Protein AF-A0A7S2XK07-F1 (afdb_monomer)

Organism: NCBI:txid641309

Radius of gyration: 20.68 Å; Cα contacts (8 Å, |Δi|>4): 92; chains: 1; bounding box: 61×35×60 Å

InterPro domains:
  IPR001129 Membrane-associated, eicosanoid/glutathione metabolism (MAPEG) protein [PF01124] (50-135)
  IPR023352 Membrane associated eicosanoid/glutathione metabolism-like domain superfamily [G3DSA:1.20.120.550] (35-146)
  IPR023352 Membrane associated eicosanoid/glutathione metabolism-like domain superfamily [SSF161084] (42-137)

Mean predicted aligned error: 12.9 Å

Secondary structure (DSSP, 8-state):
-PPPPTHHHHHHHHHHHHHHHHHHHHHHHTT----PPPTTTTHHHHHHHHHHHHHHHHHHHHHHHHHHHHHHHTTT-SSSHHHHHHHHHHHHHHHHHHHHHHHHHHHHHHHHHHHT-HHHHHHHHHHHHHHHHHHHHHHS-GGGTT--------

pLDDT: mean 72.64, std 18.2, range [35.09, 95.56]

Sequence (154 aa):
MSEPWPGFECVKILSGMYPVIGGIAYYTNKGASFGSKSSKEMIPLVYTTVGYLAVYGFFVFRQGVSKQIFKKYLKKSDGDAKKVACWQKNADRTVGNCHEQMGPFLVSMWMYGSFVNPVRAAVLGAVSVGTLILYPVQWSQLVAFVLVHFPFSQ

Solvent-accessible surface area (backbone atoms only — not comparable to full-atom values): 8698 Å² total; per-residue (Å²): 137,82,81,80,66,84,65,61,63,58,53,54,58,51,62,61,45,51,58,52,52,49,47,51,53,54,69,68,48,74,84,56,66,79,48,85,63,58,77,78,58,41,50,53,36,51,53,33,48,54,51,43,52,50,53,51,50,50,38,51,50,50,34,54,54,40,54,57,51,44,61,53,42,71,75,72,49,78,87,57,40,66,60,48,50,50,52,40,54,51,33,50,47,52,39,52,54,51,56,68,47,43,58,65,48,52,52,52,40,51,52,42,23,45,37,57,40,19,64,61,28,18,51,56,45,43,53,50,43,53,52,56,69,46,44,62,47,75,75,32,71,74,68,63,76,67,55,81,62,71,84,73,80,133

Foldseek 3Di:
DDDDDPVPVVVVVVVVVVVVVVVCVVVLQPDWAFDFDDPVQLVLVVVLVVLLVVLLVVLVVLLVVLVVVLVVDVVPDPPCNVVSVVVNVLSVVLNVVSVVVVVVLSVVLCVCVGTTNNVVSSVVSNVVSVVSNCVSCVVDPNVPVPPVPPPPDD

Structure (mmCIF, N/CA/C/O backbone):
data_AF-A0A7S2XK07-F1
#
_entry.id   AF-A0A7S2XK07-F1
#
loop_
_atom_site.group_PDB
_atom_site.id
_atom_site.type_symbol
_atom_site.label_atom_id
_atom_site.label_alt_id
_atom_site.label_comp_id
_atom_site.label_asym_id
_atom_site.label_entity_id
_atom_site.label_seq_id
_atom_site.pdbx_PDB_ins_code
_atom_site.Cartn_x
_atom_site.Cartn_y
_atom_site.Cartn_z
_atom_site.occupancy
_atom_site.B_iso_or_equiv
_atom_site.auth_seq_id
_atom_site.auth_comp_id
_atom_site.auth_asym_id
_atom_site.auth_atom_id
_atom_site.pdbx_PDB_model_num
ATOM 1 N N . MET A 1 1 ? -42.795 -16.868 -7.768 1.00 41.69 1 MET A N 1
ATOM 2 C CA . MET A 1 1 ? -41.856 -15.836 -8.257 1.00 41.69 1 MET A CA 1
ATOM 3 C C . MET A 1 1 ? -40.634 -15.881 -7.357 1.00 41.69 1 MET A C 1
ATOM 5 O O . MET A 1 1 ? -40.744 -15.513 -6.200 1.00 41.69 1 MET A O 1
ATOM 9 N N . SER A 1 2 ? -39.538 -16.468 -7.835 1.00 48.47 2 SER A N 1
ATOM 10 C CA . SER A 1 2 ? -38.271 -16.597 -7.105 1.00 48.47 2 SER A CA 1
ATOM 11 C C . SER A 1 2 ? -37.447 -15.324 -7.282 1.00 48.47 2 SER A C 1
ATOM 13 O O . SER A 1 2 ? -37.198 -14.922 -8.420 1.00 48.47 2 SER A O 1
ATOM 15 N N . GLU A 1 3 ? -37.037 -14.698 -6.183 1.00 46.22 3 GLU A N 1
ATOM 16 C CA . GLU A 1 3 ? -36.135 -13.546 -6.215 1.00 46.22 3 GLU A CA 1
ATOM 17 C C . GLU A 1 3 ? -34.789 -13.924 -6.868 1.00 46.22 3 GLU A C 1
ATOM 19 O O . GLU A 1 3 ? -34.282 -15.029 -6.640 1.00 46.22 3 GLU A O 1
ATOM 24 N N . PRO A 1 4 ? -34.204 -13.056 -7.712 1.00 48.62 4 PRO A N 1
ATOM 25 C CA . PRO A 1 4 ? -32.920 -13.330 -8.338 1.00 48.62 4 PRO A CA 1
ATOM 26 C C . PRO A 1 4 ? -31.790 -13.279 -7.300 1.00 48.62 4 PRO A C 1
ATOM 28 O O . PRO A 1 4 ? -31.691 -12.359 -6.492 1.00 48.62 4 PRO A O 1
ATOM 31 N N . TRP A 1 5 ? -30.916 -14.283 -7.348 1.00 45.28 5 TRP A N 1
ATOM 32 C CA . TRP A 1 5 ? -29.759 -14.430 -6.469 1.00 45.28 5 TRP A CA 1
ATOM 33 C C . TRP A 1 5 ? -28.812 -13.211 -6.551 1.00 45.28 5 TRP A C 1
ATOM 35 O O . TRP A 1 5 ? -28.452 -12.801 -7.659 1.00 45.28 5 TRP A O 1
ATOM 45 N N . PRO A 1 6 ? -28.294 -12.691 -5.418 1.00 51.78 6 PRO A N 1
ATOM 46 C CA . PRO A 1 6 ? -27.420 -11.506 -5.368 1.00 51.78 6 PRO A CA 1
ATOM 47 C C . PRO A 1 6 ? -26.049 -11.679 -6.060 1.00 51.78 6 PRO A C 1
ATOM 49 O O . PRO A 1 6 ? -25.260 -10.740 -6.127 1.00 51.78 6 PRO A O 1
ATOM 52 N N . GLY A 1 7 ? -25.745 -12.864 -6.603 1.00 45.31 7 GLY A N 1
ATOM 53 C CA . GLY A 1 7 ? -24.502 -13.149 -7.328 1.00 45.31 7 GLY A CA 1
ATOM 54 C C . GLY A 1 7 ? -24.444 -12.612 -8.765 1.00 45.31 7 GLY A C 1
ATOM 55 O O . GLY A 1 7 ? -23.351 -12.452 -9.303 1.00 45.31 7 GLY A O 1
ATOM 56 N N . PHE A 1 8 ? -25.581 -12.298 -9.398 1.00 41.97 8 PHE A N 1
ATOM 57 C CA . PHE A 1 8 ? -25.609 -11.895 -10.816 1.00 41.97 8 PHE A CA 1
ATOM 58 C C . PHE A 1 8 ? -25.146 -10.450 -11.072 1.00 41.97 8 PHE A C 1
ATOM 60 O O . PHE A 1 8 ? -24.595 -10.155 -12.133 1.00 41.97 8 PHE A O 1
ATOM 67 N N . GLU A 1 9 ? -25.314 -9.555 -10.098 1.00 44.47 9 GLU A N 1
ATOM 68 C CA . GLU A 1 9 ? -24.845 -8.162 -10.181 1.00 44.47 9 GLU A CA 1
ATOM 69 C C . GLU A 1 9 ? -23.306 -8.088 -10.146 1.00 44.47 9 GLU A C 1
ATOM 71 O O . GLU A 1 9 ? -22.689 -7.330 -10.896 1.00 44.47 9 GLU A O 1
ATOM 76 N N . CYS A 1 10 ? -22.668 -8.957 -9.352 1.00 40.28 10 CYS A N 1
ATOM 77 C CA . CYS A 1 10 ? -21.210 -9.030 -9.214 1.00 40.28 10 CYS A CA 1
ATOM 78 C C . CYS A 1 10 ? -20.520 -9.480 -10.523 1.00 40.28 10 CYS A C 1
ATOM 80 O O . CYS A 1 10 ? -19.470 -8.956 -10.898 1.00 40.28 10 CYS A O 1
ATOM 82 N N . VAL A 1 11 ? -21.150 -10.387 -11.283 1.00 41.09 11 VAL A N 1
ATOM 83 C CA . VAL A 1 11 ? -20.632 -10.883 -12.575 1.00 41.09 11 VAL A CA 1
ATOM 84 C C . VAL A 1 11 ? -20.676 -9.809 -13.667 1.00 41.09 11 VAL A C 1
ATOM 86 O O . VAL A 1 11 ? -19.768 -9.738 -14.498 1.00 41.09 11 VAL A O 1
ATOM 89 N N . LYS A 1 12 ? -21.680 -8.923 -13.660 1.00 39.12 12 LYS A N 1
ATOM 90 C CA . LYS A 1 12 ? -21.772 -7.830 -14.643 1.00 39.12 12 LYS A CA 1
ATOM 91 C C . LYS A 1 12 ? -20.675 -6.784 -14.443 1.00 39.12 12 LYS A C 1
ATOM 93 O O . LYS A 1 12 ? -20.061 -6.373 -15.427 1.00 39.12 12 LYS A O 1
ATOM 98 N N . ILE A 1 13 ? -20.365 -6.425 -13.194 1.00 49.69 13 ILE A N 1
ATOM 99 C CA . ILE A 1 13 ? -19.255 -5.510 -12.873 1.00 49.69 13 ILE A CA 1
ATOM 100 C C . ILE A 1 13 ? -17.917 -6.119 -13.320 1.00 49.69 13 ILE A C 1
ATOM 102 O O . ILE A 1 13 ? -17.108 -5.437 -13.949 1.00 49.69 13 ILE A O 1
ATOM 106 N N . LEU A 1 14 ? -17.720 -7.422 -13.094 1.00 41.44 14 LEU A N 1
ATOM 107 C CA . LEU A 1 14 ? -16.527 -8.138 -13.553 1.00 41.44 14 LEU A CA 1
ATOM 108 C C . LEU A 1 14 ? -16.426 -8.175 -15.090 1.00 41.44 14 LEU A C 1
ATOM 110 O O . LEU A 1 14 ? -15.359 -7.884 -15.628 1.00 41.44 14 LEU A O 1
ATOM 114 N N . SER A 1 15 ? -17.526 -8.425 -15.814 1.00 46.81 15 SER A N 1
ATOM 115 C CA . SER A 1 15 ? -17.530 -8.478 -17.290 1.00 46.81 15 SER A CA 1
ATOM 116 C C . SER A 1 15 ? -17.151 -7.158 -17.976 1.00 46.81 15 SER A C 1
ATOM 118 O O . SER A 1 15 ? -16.534 -7.190 -19.038 1.00 46.81 15 SER A O 1
ATOM 120 N N . GLY A 1 16 ? -17.457 -6.008 -17.362 1.00 47.16 16 GLY A N 1
ATOM 121 C CA . GLY A 1 16 ? -17.057 -4.688 -17.864 1.00 47.16 16 GLY A CA 1
ATOM 122 C C . GLY A 1 16 ? -15.604 -4.327 -17.542 1.00 47.16 16 GLY A C 1
ATOM 123 O O . GLY A 1 16 ? -14.984 -3.543 -18.258 1.00 47.16 16 GLY A O 1
ATOM 124 N N . MET A 1 17 ? -15.028 -4.936 -16.502 1.00 47.19 17 MET A N 1
ATOM 125 C CA . MET A 1 17 ? -13.651 -4.682 -16.073 1.00 47.19 17 MET A CA 1
ATOM 126 C C . MET A 1 17 ? -12.624 -5.355 -16.997 1.00 47.19 17 MET A C 1
ATOM 128 O O . MET A 1 17 ? -11.582 -4.770 -17.292 1.00 47.19 17 MET A O 1
ATOM 132 N N . TYR A 1 18 ? -12.926 -6.551 -17.513 1.00 47.75 18 TYR A N 1
ATOM 133 C CA . TYR A 1 18 ? -12.033 -7.301 -18.407 1.00 47.75 18 TYR A CA 1
ATOM 134 C C . TYR A 1 18 ? -11.682 -6.600 -19.733 1.00 47.75 18 TYR A C 1
ATOM 136 O O . TYR A 1 18 ? -10.500 -6.597 -20.073 1.00 47.75 18 TYR A O 1
ATOM 144 N N . PRO A 1 19 ? -12.609 -5.973 -20.485 1.00 56.31 19 PRO A N 1
ATOM 145 C CA . PRO A 1 19 ? -12.250 -5.239 -21.699 1.00 56.31 19 PRO A CA 1
ATOM 146 C C . PRO A 1 19 ? -11.447 -3.966 -21.404 1.00 56.31 19 PRO A C 1
ATOM 148 O O . PRO A 1 19 ? -10.583 -3.604 -22.198 1.00 56.31 19 PRO A O 1
ATOM 151 N N . VAL A 1 20 ? -11.650 -3.323 -20.248 1.00 59.62 20 VAL A N 1
ATOM 152 C CA . VAL A 1 20 ? -10.836 -2.170 -19.821 1.00 59.62 20 VAL A CA 1
ATOM 153 C C . VAL A 1 20 ? -9.416 -2.614 -19.466 1.00 59.62 20 VAL A C 1
ATOM 155 O O . VAL A 1 20 ? -8.451 -2.021 -19.945 1.00 59.62 20 VAL A O 1
ATOM 158 N N . ILE A 1 21 ? -9.268 -3.701 -18.702 1.00 60.94 21 ILE A N 1
ATOM 159 C CA . ILE A 1 21 ? -7.961 -4.299 -18.385 1.00 60.94 21 ILE A CA 1
ATOM 160 C C . ILE A 1 21 ? -7.269 -4.791 -19.663 1.00 60.94 21 ILE A C 1
ATOM 162 O O . ILE A 1 21 ? -6.081 -4.540 -19.852 1.00 60.94 21 ILE A O 1
ATOM 166 N N . GLY A 1 22 ? -8.011 -5.436 -20.565 1.00 57.78 22 GLY A N 1
ATOM 167 C CA . GLY A 1 22 ? -7.520 -5.888 -21.866 1.00 57.78 22 GLY A CA 1
ATOM 168 C C . GLY A 1 22 ? -7.074 -4.729 -22.757 1.00 57.78 22 GLY A C 1
ATOM 169 O O . GLY A 1 22 ? -6.011 -4.805 -23.369 1.00 57.78 22 GLY A O 1
ATOM 170 N N . GLY A 1 23 ? -7.822 -3.624 -22.768 1.00 58.66 23 GLY A N 1
ATOM 171 C CA . GLY A 1 23 ? -7.456 -2.392 -23.463 1.00 58.66 23 GLY A CA 1
ATOM 172 C C . GLY A 1 23 ? -6.184 -1.769 -22.892 1.00 58.66 23 GLY A C 1
ATOM 173 O O . GLY A 1 23 ? -5.250 -1.485 -23.640 1.00 58.66 23 GLY A O 1
ATOM 174 N N . ILE A 1 24 ? -6.087 -1.636 -21.566 1.00 62.25 24 ILE A N 1
ATOM 175 C CA . ILE A 1 24 ? -4.873 -1.144 -20.902 1.00 62.25 24 ILE A CA 1
ATOM 176 C C . ILE A 1 24 ? -3.690 -2.054 -21.241 1.00 62.25 24 ILE A C 1
ATOM 178 O O . ILE A 1 24 ? -2.655 -1.553 -21.669 1.00 62.25 24 ILE A O 1
ATOM 182 N N . ALA A 1 25 ? -3.833 -3.376 -21.143 1.00 60.25 25 ALA A N 1
ATOM 183 C CA . ALA A 1 25 ? -2.775 -4.323 -21.489 1.00 60.25 25 ALA A CA 1
ATOM 184 C C . ALA A 1 25 ? -2.352 -4.215 -22.966 1.00 60.25 25 ALA A C 1
ATOM 186 O O . ALA A 1 25 ? -1.156 -4.219 -23.261 1.00 60.25 25 ALA A O 1
ATOM 187 N N . TYR A 1 26 ? -3.307 -4.054 -23.884 1.00 61.53 26 TYR A N 1
ATOM 188 C CA . TYR A 1 26 ? -3.057 -3.905 -25.319 1.00 61.53 26 TYR A CA 1
ATOM 189 C C . TYR A 1 26 ? -2.301 -2.609 -25.651 1.00 61.53 26 TYR A C 1
ATOM 191 O O . TYR A 1 26 ? -1.271 -2.645 -26.327 1.00 61.53 26 TYR A O 1
ATOM 199 N N . TYR A 1 27 ? -2.748 -1.464 -25.124 1.00 61.06 27 TYR A N 1
ATOM 200 C CA . TYR A 1 27 ? -2.075 -0.174 -25.335 1.00 61.06 27 TYR A CA 1
ATOM 201 C C . TYR A 1 27 ? -0.730 -0.087 -24.616 1.00 61.06 27 TYR A C 1
ATOM 203 O O . TYR A 1 27 ? 0.195 0.577 -25.087 1.00 61.06 27 TYR A O 1
ATOM 211 N N . THR A 1 28 ? -0.587 -0.801 -23.504 1.00 61.69 28 THR A N 1
ATOM 212 C CA . THR A 1 28 ? 0.656 -0.824 -22.741 1.00 61.69 28 THR A CA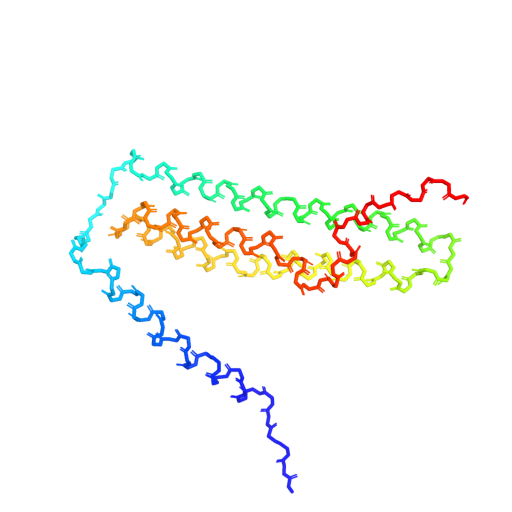 1
ATOM 213 C C . THR A 1 28 ? 1.717 -1.728 -23.393 1.00 61.69 28 THR A C 1
ATOM 215 O O . THR A 1 28 ? 2.907 -1.463 -23.225 1.00 61.69 28 THR A O 1
ATOM 218 N N . ASN A 1 29 ? 1.325 -2.732 -24.188 1.00 61.41 29 ASN A N 1
ATOM 219 C CA . ASN A 1 29 ? 2.239 -3.683 -24.840 1.00 61.41 29 ASN A CA 1
ATOM 220 C C . ASN A 1 29 ? 2.634 -3.352 -26.286 1.00 61.41 29 ASN A C 1
ATOM 222 O O . ASN A 1 29 ? 3.443 -4.086 -26.856 1.00 61.41 29 ASN A O 1
ATOM 226 N N . LYS A 1 30 ? 2.140 -2.266 -26.901 1.00 51.97 30 LYS A N 1
ATOM 227 C CA . LYS A 1 30 ? 2.656 -1.841 -28.217 1.00 51.97 30 LYS A CA 1
ATOM 228 C C . LYS A 1 30 ? 4.150 -1.482 -28.102 1.00 51.97 30 LYS A C 1
ATOM 230 O O . LYS A 1 30 ? 4.495 -0.384 -27.679 1.00 51.97 30 LYS A O 1
ATOM 235 N N . GLY A 1 31 ? 5.018 -2.430 -28.469 1.00 58.28 31 GLY A N 1
ATOM 236 C CA . GLY A 1 31 ? 6.476 -2.273 -28.549 1.00 58.28 31 GLY A CA 1
ATOM 237 C C . GLY A 1 31 ? 7.298 -2.796 -27.362 1.00 58.28 31 GLY A C 1
ATOM 238 O O . GLY A 1 31 ? 8.504 -2.567 -27.339 1.00 58.28 31 GLY A O 1
ATOM 239 N N . ALA A 1 32 ? 6.705 -3.485 -26.380 1.00 59.00 32 ALA A N 1
ATOM 240 C CA . ALA A 1 32 ? 7.464 -4.046 -25.257 1.00 59.00 32 ALA A CA 1
ATOM 241 C C . ALA A 1 32 ? 8.035 -5.431 -25.614 1.00 59.00 32 ALA A C 1
ATOM 243 O O . ALA A 1 32 ? 7.273 -6.352 -25.903 1.00 59.00 32 ALA A O 1
ATOM 244 N N . SER A 1 33 ? 9.364 -5.599 -25.591 1.00 60.62 33 SER A N 1
ATOM 245 C CA . SER A 1 33 ? 9.967 -6.935 -25.680 1.00 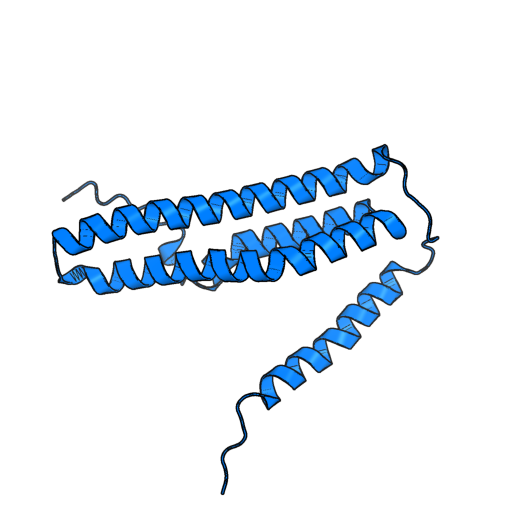60.62 33 SER A CA 1
ATOM 246 C C . SER A 1 33 ? 9.936 -7.616 -24.310 1.00 60.62 33 SER A C 1
ATOM 248 O O . SER A 1 33 ? 10.289 -7.013 -23.291 1.00 60.62 33 SER A O 1
ATOM 250 N N . PHE A 1 34 ? 9.499 -8.876 -24.294 1.00 61.12 34 PHE A N 1
ATOM 251 C CA . PHE A 1 34 ? 9.594 -9.738 -23.123 1.00 61.12 34 PHE A CA 1
ATOM 252 C C . PHE A 1 34 ? 11.065 -10.092 -22.904 1.00 61.12 34 PHE A C 1
ATOM 254 O O . PHE A 1 34 ? 11.684 -10.753 -23.734 1.00 61.12 34 PHE A O 1
ATOM 261 N N . GLY A 1 35 ? 11.637 -9.628 -21.800 1.00 64.50 35 GLY A N 1
ATOM 262 C CA . GLY A 1 35 ? 13.032 -9.883 -21.458 1.00 64.50 35 GLY A CA 1
ATOM 263 C C . GLY A 1 35 ? 13.310 -9.494 -20.016 1.00 64.50 35 GLY A C 1
ATOM 264 O O . GLY A 1 35 ? 12.680 -8.566 -19.502 1.00 64.50 35 GLY A O 1
ATOM 265 N N . SER A 1 36 ? 14.231 -10.207 -19.362 1.00 68.06 36 SER A N 1
ATOM 266 C CA . SER A 1 36 ? 14.616 -9.887 -17.989 1.00 68.06 36 SER A CA 1
ATOM 267 C C . SER A 1 36 ? 15.213 -8.482 -17.933 1.00 68.06 36 SER A C 1
ATOM 269 O O . SER A 1 36 ? 16.076 -8.107 -18.731 1.00 68.06 36 SER A O 1
ATOM 271 N N . LYS A 1 37 ? 14.700 -7.669 -17.010 1.00 76.12 37 LYS A N 1
ATOM 272 C CA . LYS A 1 37 ? 15.146 -6.287 -16.831 1.00 76.12 37 LYS A CA 1
ATOM 273 C C . LYS A 1 37 ? 16.334 -6.224 -15.883 1.00 76.12 37 LYS A C 1
ATOM 275 O O . LYS A 1 37 ? 16.477 -7.043 -14.977 1.00 76.12 37 LYS A O 1
ATOM 280 N N . SER A 1 38 ? 17.202 -5.242 -16.110 1.00 82.19 38 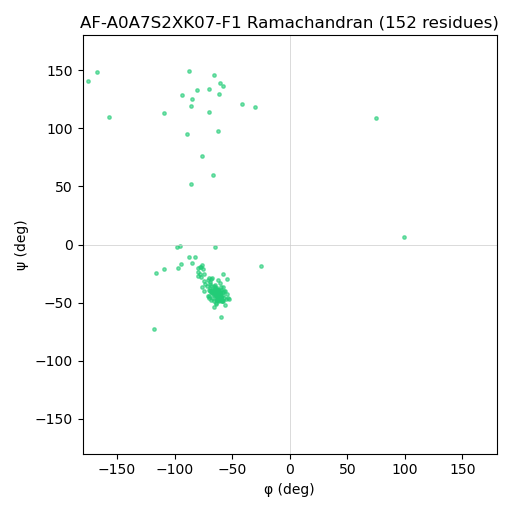SER A N 1
ATOM 281 C CA . SER A 1 38 ? 18.385 -5.024 -15.278 1.00 82.19 38 SER A CA 1
ATOM 282 C C . SER A 1 38 ? 17.984 -4.616 -13.859 1.00 82.19 38 SER A C 1
ATOM 284 O O . SER A 1 38 ? 17.026 -3.865 -13.670 1.00 82.19 38 SER A O 1
ATOM 286 N N . SER A 1 39 ? 18.754 -5.033 -12.850 1.00 77.75 39 SER A N 1
ATOM 287 C CA . SER A 1 39 ? 18.481 -4.735 -11.435 1.00 77.75 39 SER A CA 1
ATOM 288 C C . SER A 1 39 ? 18.333 -3.236 -11.145 1.00 77.75 39 SER A C 1
ATOM 290 O O . SER A 1 39 ? 17.580 -2.856 -10.252 1.00 77.75 39 SER A O 1
ATOM 292 N N . LYS A 1 40 ? 19.007 -2.367 -11.916 1.00 83.75 40 LYS A N 1
ATOM 293 C CA . LYS A 1 40 ? 18.892 -0.903 -11.778 1.00 83.75 40 LYS A CA 1
ATOM 294 C C . LYS A 1 40 ? 17.524 -0.368 -12.214 1.00 83.75 40 LYS A C 1
ATOM 296 O O . LYS A 1 40 ? 17.039 0.597 -11.636 1.00 83.75 40 LYS A O 1
ATOM 301 N N . GLU A 1 41 ? 16.884 -1.001 -13.194 1.00 83.56 41 GLU A N 1
ATOM 302 C CA . GLU A 1 41 ? 15.564 -0.592 -13.692 1.00 83.56 41 GLU A CA 1
ATOM 303 C C . GLU A 1 41 ? 14.432 -1.028 -12.757 1.00 83.56 41 GLU A C 1
ATOM 305 O O . GLU A 1 41 ? 13.350 -0.452 -12.797 1.00 83.56 41 GLU A O 1
ATOM 310 N N . MET A 1 42 ? 14.692 -2.010 -11.889 1.00 87.62 42 MET A N 1
ATOM 311 C CA . MET A 1 42 ? 13.738 -2.535 -10.907 1.00 87.62 42 MET A CA 1
ATOM 312 C C . MET A 1 42 ? 13.659 -1.688 -9.628 1.00 87.62 42 MET A C 1
ATOM 314 O O . MET A 1 42 ? 12.747 -1.874 -8.826 1.00 87.62 42 MET A O 1
ATOM 318 N N . ILE A 1 43 ? 14.574 -0.734 -9.431 1.00 90.75 43 ILE A N 1
ATOM 319 C CA . ILE A 1 43 ? 14.613 0.135 -8.243 1.00 90.75 43 ILE A CA 1
ATOM 320 C C . ILE A 1 43 ? 13.259 0.831 -7.967 1.00 90.75 43 ILE A C 1
ATOM 322 O O . ILE A 1 43 ? 12.789 0.765 -6.829 1.00 90.75 43 ILE A O 1
ATOM 326 N N . PRO A 1 44 ? 12.570 1.438 -8.958 1.00 89.56 44 PRO A N 1
ATOM 327 C CA . PRO A 1 44 ? 11.259 2.053 -8.738 1.00 89.56 44 PRO A CA 1
ATOM 328 C C . PRO A 1 44 ? 10.206 1.059 -8.232 1.00 89.56 44 PRO A C 1
ATOM 330 O O . PRO A 1 44 ? 9.397 1.398 -7.373 1.00 89.56 44 PRO A O 1
ATOM 333 N N . LEU A 1 45 ? 10.245 -0.185 -8.714 1.00 91.00 45 LEU A N 1
ATOM 334 C CA . LEU A 1 45 ? 9.326 -1.249 -8.303 1.00 91.00 45 LEU A CA 1
ATOM 335 C C . LEU A 1 45 ? 9.516 -1.624 -6.826 1.00 91.00 45 LEU A C 1
ATOM 337 O O . LEU A 1 45 ? 8.544 -1.849 -6.097 1.00 91.00 45 LEU A O 1
ATOM 341 N N . VAL A 1 46 ? 10.773 -1.663 -6.376 1.00 93.12 46 VAL A N 1
ATOM 342 C CA . VAL A 1 46 ? 11.121 -1.906 -4.972 1.00 93.12 46 VAL A CA 1
ATOM 343 C C . VAL A 1 46 ? 10.595 -0.773 -4.097 1.00 93.12 46 VAL A C 1
ATOM 345 O O . VAL A 1 46 ? 9.940 -1.052 -3.094 1.00 93.12 46 VAL A O 1
ATOM 348 N N . TYR A 1 47 ? 10.790 0.490 -4.492 1.00 93.62 47 TYR A N 1
ATOM 349 C CA . TYR A 1 47 ? 10.236 1.633 -3.755 1.00 93.62 47 TYR A CA 1
ATOM 350 C C . TYR A 1 47 ? 8.713 1.566 -3.640 1.00 93.62 47 TYR A C 1
ATOM 352 O O . TYR A 1 47 ? 8.178 1.760 -2.549 1.00 93.62 47 TYR A O 1
ATOM 360 N N . THR A 1 48 ? 8.013 1.223 -4.723 1.00 92.06 48 THR A N 1
ATOM 361 C CA . THR A 1 48 ? 6.556 1.044 -4.692 1.00 92.06 48 THR A CA 1
ATOM 362 C C . THR A 1 48 ? 6.141 -0.097 -3.760 1.00 92.06 48 THR A C 1
ATOM 364 O O . THR A 1 48 ? 5.178 0.046 -3.008 1.00 92.06 48 THR A O 1
ATOM 367 N N . THR A 1 49 ? 6.890 -1.203 -3.739 1.00 94.50 49 THR A N 1
ATOM 368 C CA . THR A 1 49 ? 6.641 -2.330 -2.821 1.00 94.50 49 THR A CA 1
ATOM 369 C C . THR A 1 49 ? 6.822 -1.914 -1.362 1.00 94.50 49 THR A C 1
ATOM 371 O O . THR A 1 49 ? 5.953 -2.176 -0.532 1.00 94.50 49 THR A O 1
ATOM 374 N N . VAL A 1 50 ? 7.920 -1.225 -1.042 1.00 95.56 50 VAL A N 1
ATOM 375 C CA . VAL A 1 50 ? 8.181 -0.713 0.311 1.00 95.56 50 VAL A CA 1
ATOM 376 C C . VAL A 1 50 ? 7.102 0.288 0.725 1.00 95.56 50 VAL A C 1
ATOM 378 O O . VAL A 1 50 ? 6.599 0.206 1.842 1.00 95.56 50 VAL A O 1
ATOM 381 N N . GLY A 1 51 ? 6.690 1.179 -0.180 1.00 93.62 51 GLY A N 1
ATOM 382 C CA . GLY A 1 51 ? 5.591 2.115 0.052 1.00 93.62 51 GLY A CA 1
ATOM 383 C C . GLY A 1 51 ? 4.273 1.402 0.359 1.00 93.62 51 GLY A C 1
ATOM 384 O O . GLY A 1 51 ? 3.609 1.739 1.338 1.00 93.62 51 GLY A O 1
ATOM 385 N N . TYR A 1 52 ? 3.929 0.365 -0.409 1.00 92.81 52 TYR A N 1
ATOM 386 C CA . TYR A 1 52 ? 2.747 -0.457 -0.145 1.00 92.81 52 TYR A CA 1
ATOM 387 C C . TYR A 1 52 ? 2.801 -1.095 1.250 1.00 92.81 52 TYR A C 1
ATOM 389 O O . TYR A 1 52 ? 1.848 -0.987 2.024 1.00 92.81 52 TYR A O 1
ATOM 397 N N . LEU A 1 53 ? 3.930 -1.720 1.600 1.00 95.06 53 LEU A N 1
ATOM 398 C CA . LEU A 1 53 ? 4.115 -2.362 2.904 1.00 95.06 53 LEU A CA 1
ATOM 399 C C . LEU A 1 53 ? 4.087 -1.354 4.058 1.00 95.06 53 LEU A C 1
ATOM 401 O O . LEU A 1 53 ? 3.550 -1.669 5.118 1.00 95.06 53 LEU A O 1
ATOM 405 N N . ALA A 1 54 ? 4.606 -0.141 3.858 1.00 94.19 54 ALA A N 1
ATOM 406 C CA . ALA A 1 54 ? 4.535 0.929 4.847 1.00 94.19 54 ALA A CA 1
ATOM 407 C C . ALA A 1 54 ? 3.082 1.354 5.117 1.00 94.19 54 ALA A C 1
ATOM 409 O O . ALA A 1 54 ? 2.683 1.476 6.277 1.00 94.19 54 ALA A O 1
ATOM 410 N N . VAL A 1 55 ? 2.263 1.513 4.070 1.00 90.38 55 VAL A N 1
ATOM 411 C CA . VAL A 1 55 ? 0.834 1.839 4.223 1.00 90.38 55 VAL A CA 1
ATOM 412 C C . VAL A 1 55 ? 0.071 0.690 4.884 1.00 90.38 55 VAL A C 1
ATOM 414 O O . VAL A 1 55 ? -0.718 0.919 5.802 1.00 90.38 55 VAL A O 1
ATOM 417 N N . TYR A 1 56 ? 0.341 -0.553 4.486 1.00 90.81 56 TYR A N 1
ATOM 418 C CA . TYR A 1 56 ? -0.238 -1.720 5.149 1.00 90.81 56 TYR A CA 1
ATOM 419 C C . TYR A 1 56 ? 0.146 -1.779 6.636 1.00 90.81 56 TYR A C 1
ATOM 421 O O . TYR A 1 56 ? -0.719 -1.947 7.497 1.00 90.81 56 TYR A O 1
ATOM 429 N N . GLY A 1 57 ? 1.424 -1.557 6.956 1.00 90.94 57 GLY A N 1
ATOM 430 C CA . GLY A 1 57 ? 1.918 -1.472 8.330 1.00 90.94 57 GLY A CA 1
ATOM 431 C C . GLY A 1 57 ? 1.212 -0.379 9.133 1.00 90.94 57 GLY A C 1
ATOM 432 O O . GLY A 1 57 ? 0.807 -0.618 10.271 1.00 90.94 57 GLY A O 1
ATOM 433 N N . PHE A 1 58 ? 0.965 0.784 8.525 1.00 90.81 58 PHE A N 1
ATOM 434 C CA . PHE A 1 58 ? 0.170 1.849 9.134 1.00 90.81 58 PHE A CA 1
ATOM 435 C C . PHE A 1 58 ? -1.278 1.413 9.422 1.00 90.81 58 PHE A C 1
ATOM 437 O O . PHE A 1 58 ? -1.810 1.721 10.491 1.00 90.81 58 PHE A O 1
ATOM 444 N N . PHE A 1 59 ? -1.921 0.649 8.535 1.00 89.62 59 PHE A N 1
ATOM 445 C CA . PHE A 1 59 ? -3.269 0.122 8.782 1.00 89.62 59 PHE A CA 1
ATOM 446 C C . PHE A 1 59 ? -3.309 -0.907 9.911 1.00 89.62 59 PHE A C 1
ATOM 448 O O . PHE A 1 59 ? -4.207 -0.840 10.754 1.00 89.62 59 PHE A O 1
ATOM 455 N N . VAL A 1 60 ? -2.328 -1.807 9.976 1.00 90.50 60 VAL A N 1
ATOM 456 C CA . VAL A 1 60 ? -2.193 -2.768 11.082 1.00 90.50 60 VAL A CA 1
ATOM 457 C C . VAL A 1 60 ? -1.943 -2.035 12.402 1.00 90.50 60 VAL A C 1
ATOM 459 O O . VAL A 1 60 ? -2.577 -2.345 13.414 1.00 90.50 60 VAL A O 1
ATOM 462 N N . PHE A 1 61 ? -1.086 -1.012 12.395 1.00 89.19 61 PHE A N 1
ATOM 463 C CA . PHE A 1 61 ? -0.861 -0.155 13.556 1.00 89.19 61 PHE A CA 1
ATOM 464 C C . PHE A 1 61 ? -2.158 0.532 14.008 1.00 89.19 61 PHE A C 1
ATOM 466 O O . PHE A 1 61 ? -2.530 0.432 15.180 1.00 89.19 61 PHE A O 1
ATOM 473 N N . ARG A 1 62 ? -2.902 1.148 13.076 1.00 86.19 62 ARG A N 1
ATOM 474 C CA . ARG A 1 62 ? -4.210 1.770 13.340 1.00 86.19 62 ARG A CA 1
ATOM 475 C C . ARG A 1 62 ? -5.185 0.774 13.966 1.00 86.19 62 ARG A C 1
ATOM 477 O O . ARG A 1 62 ? -5.806 1.088 14.977 1.00 86.19 62 ARG A O 1
ATOM 484 N N . GLN A 1 63 ? -5.279 -0.435 13.417 1.00 87.56 63 GLN A N 1
ATOM 485 C CA . GLN A 1 63 ? -6.116 -1.511 13.950 1.00 87.56 63 GLN A CA 1
ATOM 486 C C . GLN A 1 63 ? -5.703 -1.914 15.376 1.00 87.56 63 GLN A C 1
ATOM 488 O O . GLN A 1 63 ? -6.567 -2.115 16.233 1.00 87.56 63 GLN A O 1
ATOM 493 N N . GLY A 1 64 ? -4.400 -2.008 15.652 1.00 87.12 64 GLY A N 1
ATOM 494 C CA . GLY A 1 64 ? -3.867 -2.308 16.982 1.00 87.12 64 GLY A CA 1
ATOM 495 C C . GLY A 1 64 ? -4.233 -1.243 18.018 1.00 87.12 64 GLY A C 1
ATOM 496 O O . GLY A 1 64 ? -4.743 -1.574 19.092 1.00 87.12 64 GLY A O 1
ATOM 497 N N . VAL A 1 65 ? -4.047 0.035 17.676 1.00 85.88 65 VAL A N 1
ATOM 498 C CA . VAL A 1 65 ? -4.412 1.172 18.536 1.00 85.88 65 VAL A CA 1
ATOM 499 C C . VAL A 1 65 ? -5.925 1.219 18.770 1.00 85.88 65 VAL A C 1
ATOM 501 O O . VAL A 1 65 ? -6.360 1.345 19.918 1.00 85.88 65 VAL A O 1
ATOM 504 N N . SER A 1 66 ? -6.742 1.032 17.727 1.00 81.25 66 SER A N 1
ATOM 505 C CA . SER A 1 66 ? -8.206 1.002 17.857 1.00 81.25 66 SER A CA 1
ATOM 506 C C . SER A 1 66 ? -8.683 -0.074 18.842 1.00 81.25 66 SER A C 1
ATOM 508 O O . SER A 1 66 ? -9.533 0.215 19.687 1.00 81.25 66 SER A O 1
ATOM 510 N N . LYS A 1 67 ? -8.071 -1.270 18.840 1.00 82.50 67 LYS A N 1
ATOM 511 C CA . LYS A 1 67 ? -8.420 -2.352 19.783 1.00 82.50 67 LYS A CA 1
ATOM 512 C C . LYS A 1 67 ? -8.116 -1.984 21.234 1.00 82.50 67 LYS A C 1
ATOM 514 O O . LYS A 1 67 ? -8.887 -2.328 22.132 1.00 82.50 67 LYS A O 1
ATOM 519 N N . GLN A 1 68 ? -7.003 -1.292 21.483 1.00 84.38 68 GLN A N 1
ATOM 520 C CA . GLN A 1 68 ? -6.644 -0.835 22.830 1.00 84.38 68 GLN A CA 1
ATOM 521 C C . GLN A 1 68 ? -7.611 0.238 23.338 1.00 84.38 68 GLN A C 1
ATOM 523 O O . GLN A 1 68 ? -8.018 0.203 24.501 1.00 84.38 68 GLN A O 1
ATOM 528 N N . ILE A 1 69 ? -8.003 1.160 22.458 1.00 76.81 69 ILE A N 1
ATOM 529 C CA . ILE A 1 69 ? -8.980 2.205 22.756 1.00 76.81 69 ILE A CA 1
ATOM 530 C C . ILE A 1 69 ? -10.342 1.571 23.066 1.00 76.81 69 ILE A C 1
ATOM 532 O O . ILE A 1 69 ? -10.894 1.817 24.136 1.00 76.81 69 ILE A O 1
ATOM 536 N N . PHE A 1 70 ? -10.844 0.678 22.209 1.00 76.25 70 PHE A N 1
ATOM 537 C CA . PHE A 1 70 ? -12.135 0.008 22.400 1.00 76.25 70 PHE A CA 1
ATOM 538 C C . PHE A 1 70 ? -12.244 -0.712 23.754 1.00 76.25 70 PHE A C 1
ATOM 540 O O . PHE A 1 70 ? -13.237 -0.549 24.464 1.00 76.25 70 PHE A O 1
ATOM 547 N N . LYS A 1 71 ? -11.186 -1.418 24.180 1.00 79.50 71 LYS A N 1
ATOM 548 C CA . LYS A 1 71 ? -11.133 -2.068 25.505 1.00 79.50 71 LYS A CA 1
ATOM 549 C C . LYS A 1 71 ? -11.250 -1.084 26.675 1.00 79.50 71 LYS A C 1
ATOM 551 O O . LYS A 1 71 ? -11.788 -1.457 27.715 1.00 79.50 71 LYS A O 1
ATOM 556 N N . LYS A 1 72 ? -10.733 0.144 26.542 1.00 78.38 72 LYS A N 1
ATOM 557 C CA . LYS A 1 72 ? -10.850 1.185 27.579 1.00 78.38 72 LYS A CA 1
ATOM 558 C C . LYS A 1 72 ? -12.261 1.777 27.629 1.00 78.38 72 LYS A C 1
ATOM 560 O O . LYS A 1 72 ? -12.768 1.992 28.724 1.00 78.38 72 LYS A O 1
ATOM 565 N N . TYR A 1 73 ? -12.897 1.994 26.477 1.00 72.06 73 TYR A N 1
ATOM 566 C CA . TYR A 1 73 ? -14.254 2.553 26.401 1.00 72.06 73 TYR A CA 1
ATOM 567 C C . TYR A 1 73 ? -15.329 1.574 26.889 1.00 72.06 73 TYR A C 1
ATOM 569 O O . TYR A 1 73 ? -16.200 1.982 27.651 1.00 72.06 73 TYR A O 1
ATOM 577 N N . LEU A 1 74 ? -15.201 0.278 26.579 1.00 72.88 74 LEU A N 1
ATOM 578 C CA . LEU A 1 74 ? -16.081 -0.767 27.126 1.00 72.88 74 LEU A CA 1
ATOM 579 C C . LEU A 1 74 ? -16.080 -0.835 28.663 1.00 72.88 74 LEU A C 1
ATOM 581 O O . LEU A 1 74 ? -17.047 -1.296 29.254 1.00 72.88 74 LEU A O 1
ATOM 585 N N . LYS A 1 75 ? -15.001 -0.392 29.321 1.00 72.75 75 LYS A N 1
ATOM 586 C CA . LYS A 1 75 ? -14.910 -0.365 30.788 1.00 72.75 75 LYS A CA 1
ATOM 587 C C . LYS A 1 75 ? -15.521 0.887 31.425 1.00 72.75 75 LYS A C 1
ATOM 589 O O . LYS A 1 75 ? -15.673 0.892 32.641 1.00 72.75 75 LYS A O 1
ATOM 594 N N . LYS A 1 76 ? -15.778 1.958 30.660 1.00 67.50 76 LYS A N 1
ATOM 595 C CA . LYS A 1 76 ? -15.994 3.305 31.224 1.00 67.50 76 LYS A CA 1
ATOM 596 C C . LYS A 1 76 ? -17.392 3.895 30.984 1.00 67.50 76 LYS A C 1
ATOM 598 O O . LYS A 1 76 ? -17.784 4.735 31.782 1.00 67.50 76 LYS A O 1
ATOM 603 N N . SER A 1 77 ? -18.140 3.495 29.948 1.00 59.50 77 SER A N 1
ATOM 604 C CA . SER A 1 77 ? -19.534 3.939 29.721 1.00 59.50 77 SER A CA 1
ATOM 605 C C . SER A 1 77 ? -20.173 3.228 28.515 1.00 59.50 77 SER A C 1
ATOM 607 O O . SER A 1 77 ? -19.522 3.065 27.484 1.00 59.50 77 SER A O 1
ATOM 609 N N . ASP A 1 78 ? -21.455 2.856 28.621 1.00 62.97 78 ASP A N 1
ATOM 610 C CA . ASP A 1 78 ? -22.241 2.161 27.581 1.00 62.97 78 ASP A CA 1
ATOM 611 C C . ASP A 1 78 ? -22.684 3.074 26.413 1.00 62.97 78 ASP A C 1
ATOM 613 O O . ASP A 1 78 ? -22.966 2.599 25.310 1.00 62.97 78 ASP A O 1
ATOM 617 N N . GLY A 1 79 ? -22.728 4.398 26.622 1.00 62.00 79 GLY A N 1
ATOM 618 C CA . GLY A 1 79 ? -23.340 5.346 25.675 1.00 62.00 79 GLY A CA 1
ATOM 619 C C . GLY A 1 79 ? -22.599 5.487 24.338 1.00 62.00 79 GLY A C 1
ATOM 620 O O . GLY A 1 79 ? -23.227 5.521 23.280 1.00 62.00 79 GLY A O 1
ATOM 621 N N . ASP A 1 80 ? -21.262 5.489 24.367 1.00 66.19 80 ASP A N 1
ATOM 622 C CA . ASP A 1 80 ? -20.411 5.651 23.175 1.00 66.19 80 ASP A CA 1
ATOM 623 C C . ASP A 1 80 ? -19.889 4.324 22.600 1.00 66.19 80 ASP A C 1
ATOM 625 O O . ASP A 1 80 ? -19.237 4.298 21.548 1.00 66.19 80 ASP A O 1
ATOM 629 N N . ALA A 1 81 ? -20.206 3.193 23.241 1.00 69.88 81 ALA A N 1
ATOM 630 C CA . ALA A 1 81 ? -19.701 1.875 22.858 1.00 69.88 81 ALA A CA 1
ATOM 631 C C . ALA A 1 81 ? -20.048 1.512 21.401 1.00 69.88 81 ALA A C 1
AT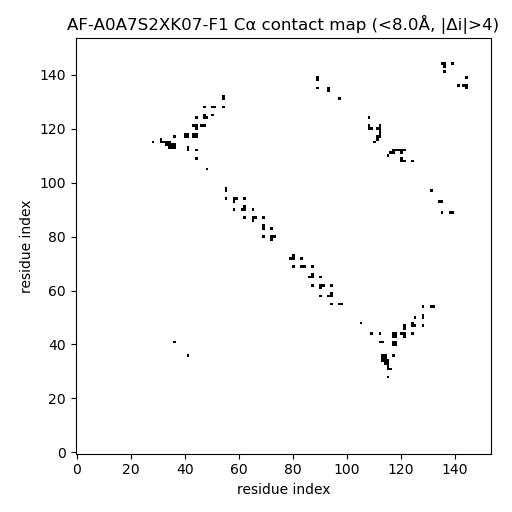OM 633 O O . ALA A 1 81 ? -19.218 0.948 20.683 1.00 69.88 81 ALA A O 1
ATOM 634 N N . LYS A 1 82 ? -21.236 1.911 20.919 1.00 73.56 82 LYS A N 1
ATOM 635 C CA . LYS A 1 82 ? -21.668 1.687 19.525 1.00 73.56 82 LYS A CA 1
ATOM 636 C C . LYS A 1 82 ? -20.802 2.437 18.507 1.00 73.56 82 LYS A C 1
ATOM 638 O O . LYS A 1 82 ? -20.479 1.888 17.452 1.00 73.56 82 LYS A O 1
ATOM 643 N N . LYS A 1 83 ? -20.397 3.674 18.813 1.00 74.31 83 LYS A N 1
ATOM 644 C CA . LYS A 1 83 ? -19.582 4.509 17.915 1.00 74.31 83 LYS A CA 1
ATOM 645 C C . LYS A 1 83 ? -18.156 3.973 17.817 1.00 74.31 83 LYS A C 1
ATOM 647 O O . LYS A 1 83 ? -17.635 3.809 16.714 1.00 74.31 83 LYS A O 1
ATOM 652 N N . VAL A 1 84 ? -17.564 3.601 18.953 1.00 75.31 84 VAL A N 1
ATOM 653 C CA . VAL A 1 84 ? -16.216 3.012 18.986 1.00 75.31 84 VAL A CA 1
ATOM 654 C C . VAL A 1 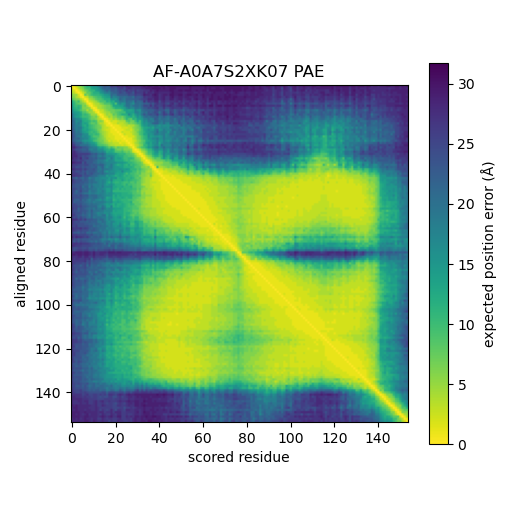84 ? -16.201 1.616 18.347 1.00 75.31 84 VAL A C 1
ATOM 656 O O . VAL A 1 84 ? -15.258 1.288 17.628 1.00 75.31 84 VAL A O 1
A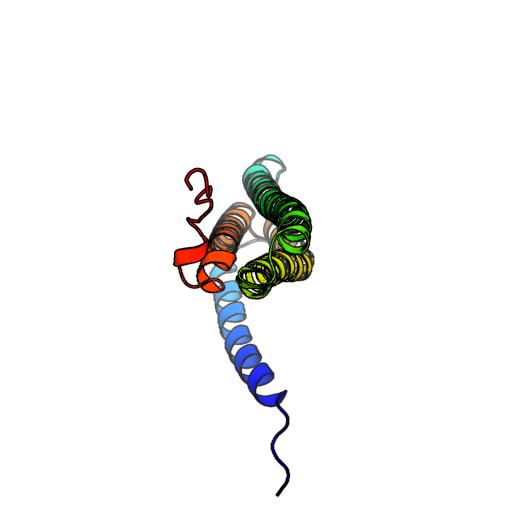TOM 659 N N . ALA A 1 85 ? -17.266 0.819 18.505 1.00 77.75 85 ALA A N 1
ATOM 660 C CA . ALA A 1 85 ? -17.416 -0.461 17.805 1.00 77.75 85 ALA A CA 1
ATOM 661 C C . ALA A 1 85 ? -17.470 -0.292 16.276 1.00 77.75 85 ALA A C 1
ATOM 663 O O . ALA A 1 85 ? -16.864 -1.076 15.544 1.00 77.75 85 ALA A O 1
ATOM 664 N N . CYS A 1 86 ? -18.148 0.750 15.780 1.00 78.19 86 CYS A N 1
ATOM 665 C CA . CYS A 1 86 ? -18.164 1.084 14.353 1.00 78.19 86 CYS A CA 1
ATOM 666 C C . CYS A 1 86 ? -16.756 1.431 13.837 1.00 78.19 86 CYS A C 1
ATOM 668 O O . CYS A 1 86 ? -16.319 0.908 12.810 1.00 78.19 86 CYS A O 1
ATOM 670 N N . TRP A 1 87 ? -16.000 2.244 14.581 1.00 76.19 87 TRP A N 1
ATOM 671 C CA . TRP A 1 87 ? -14.616 2.579 14.230 1.00 76.19 87 TRP A CA 1
ATOM 672 C C . TRP A 1 87 ? -13.695 1.362 14.224 1.00 76.19 87 TRP A C 1
ATOM 674 O O . TRP A 1 87 ? -12.904 1.200 13.292 1.00 76.19 87 TRP A O 1
ATOM 684 N N . GLN A 1 88 ? -13.841 0.483 15.215 1.00 82.06 88 GLN A N 1
ATOM 685 C CA . GLN A 1 88 ? -13.099 -0.770 15.287 1.00 82.06 88 GLN A CA 1
ATOM 686 C C . GLN A 1 88 ? -13.402 -1.663 14.078 1.00 82.06 88 GLN A C 1
ATOM 688 O O . GLN A 1 88 ? -12.482 -2.118 13.401 1.00 82.06 88 GLN A O 1
ATOM 693 N N . LYS A 1 89 ? -14.686 -1.834 13.742 1.00 83.38 89 LYS A N 1
ATOM 694 C CA . LYS A 1 89 ? -15.119 -2.605 12.570 1.00 83.38 89 LYS A CA 1
ATOM 695 C C . LYS A 1 89 ? -14.558 -2.031 11.267 1.00 83.38 89 LYS A C 1
ATOM 697 O O . LYS A 1 89 ? -14.152 -2.792 10.391 1.00 83.38 89 LYS A O 1
ATOM 702 N N . ASN A 1 90 ? -14.506 -0.706 11.138 1.00 82.62 90 ASN A N 1
ATOM 703 C CA . ASN A 1 90 ? -13.911 -0.054 9.973 1.00 82.62 90 ASN A CA 1
ATOM 704 C C . ASN A 1 90 ? -12.402 -0.303 9.894 1.00 82.62 90 ASN A C 1
ATOM 706 O O . ASN A 1 90 ? -11.901 -0.607 8.815 1.00 82.62 90 ASN A O 1
ATOM 710 N N . ALA A 1 91 ? -11.680 -0.216 11.015 1.00 83.50 91 ALA A N 1
ATOM 711 C CA . ALA A 1 91 ? -10.255 -0.540 11.067 1.00 83.50 91 ALA A CA 1
ATOM 712 C C . ALA A 1 91 ? -9.973 -2.001 10.687 1.00 83.50 91 ALA A C 1
ATOM 714 O O . ALA A 1 91 ? -9.093 -2.250 9.863 1.00 83.50 91 ALA A O 1
ATOM 715 N N . ASP A 1 92 ? -10.759 -2.944 11.211 1.00 86.62 92 ASP A N 1
ATOM 716 C CA . ASP A 1 92 ? -10.627 -4.365 10.881 1.00 86.62 92 ASP A CA 1
ATOM 717 C C . ASP A 1 92 ? -10.907 -4.630 9.391 1.00 86.62 92 ASP A C 1
ATOM 719 O O . ASP A 1 92 ? -10.148 -5.347 8.740 1.00 86.62 92 ASP A O 1
ATOM 723 N N . ARG A 1 93 ? -11.938 -3.992 8.816 1.00 85.69 93 ARG A N 1
ATOM 724 C CA . ARG A 1 93 ? -12.262 -4.107 7.383 1.00 85.69 93 ARG A CA 1
ATOM 725 C C . ARG A 1 93 ? -11.202 -3.509 6.469 1.00 85.69 93 ARG A C 1
ATOM 727 O O . ARG A 1 93 ? -10.902 -4.099 5.439 1.00 85.69 93 ARG A O 1
ATOM 734 N N . THR A 1 94 ? -10.626 -2.362 6.834 1.00 86.19 94 THR A N 1
ATOM 735 C CA . THR A 1 94 ? -9.524 -1.763 6.064 1.00 86.19 94 THR A CA 1
ATOM 736 C C . THR A 1 94 ? -8.348 -2.734 5.962 1.00 86.19 94 THR A C 1
ATOM 738 O O . THR A 1 94 ? -7.838 -2.955 4.866 1.00 86.19 94 THR A O 1
ATOM 741 N N . VAL A 1 95 ? -7.932 -3.328 7.086 1.00 89.19 95 VAL A N 1
ATOM 742 C CA . VAL A 1 95 ? -6.802 -4.268 7.103 1.00 89.19 95 VAL A CA 1
ATOM 743 C C . VAL A 1 95 ? -7.144 -5.551 6.356 1.00 89.19 95 VAL A C 1
ATOM 745 O O . VAL A 1 95 ? -6.343 -5.976 5.529 1.00 89.19 95 VAL A O 1
ATOM 748 N N . GLY A 1 96 ? -8.324 -6.132 6.597 1.00 87.38 96 GLY A N 1
ATOM 749 C CA . GLY A 1 96 ? -8.765 -7.357 5.924 1.00 87.38 96 GLY A CA 1
ATOM 750 C C . GLY A 1 96 ? -8.761 -7.209 4.404 1.00 87.38 96 GLY A C 1
ATOM 751 O O . GLY A 1 96 ? -8.073 -7.956 3.714 1.00 87.38 96 GLY A O 1
ATOM 752 N N . ASN A 1 97 ? -9.409 -6.163 3.891 1.00 86.56 97 ASN A N 1
ATOM 753 C CA . ASN A 1 97 ? -9.486 -5.928 2.449 1.00 86.56 97 ASN A CA 1
ATOM 754 C C . ASN A 1 97 ? -8.106 -5.631 1.843 1.00 86.56 97 ASN A C 1
ATOM 756 O O . ASN A 1 97 ? -7.790 -6.106 0.755 1.00 86.56 97 ASN A O 1
ATOM 760 N N . CYS A 1 98 ? -7.255 -4.878 2.549 1.00 88.38 98 CYS A N 1
ATOM 761 C CA . CYS A 1 98 ? -5.885 -4.631 2.104 1.00 88.38 98 CYS A CA 1
ATOM 762 C C . CYS A 1 98 ? -5.055 -5.924 2.055 1.00 88.38 98 CYS A C 1
ATOM 764 O O . CYS A 1 98 ? -4.237 -6.089 1.151 1.00 88.38 98 CYS A O 1
ATOM 766 N N . HIS A 1 99 ? -5.245 -6.828 3.017 1.00 90.88 99 HIS A N 1
ATOM 767 C CA . HIS A 1 99 ? -4.524 -8.095 3.094 1.00 90.88 99 HIS A CA 1
ATOM 768 C C . HIS A 1 99 ? -4.948 -9.058 1.979 1.00 90.88 99 HIS A C 1
ATOM 770 O O . HIS A 1 99 ? -4.093 -9.634 1.310 1.00 90.88 99 HIS A O 1
ATOM 776 N N . GLU A 1 100 ? -6.253 -9.177 1.728 1.00 88.06 100 GLU A N 1
ATOM 777 C CA . GLU A 1 100 ? -6.803 -10.009 0.650 1.00 88.06 100 GLU A CA 1
ATOM 778 C C . GLU A 1 100 ? -6.313 -9.557 -0.734 1.00 88.06 100 GLU A C 1
ATOM 780 O O . GLU A 1 100 ? -5.956 -10.384 -1.573 1.00 88.06 100 GLU A O 1
ATOM 785 N N . GLN A 1 101 ? -6.231 -8.242 -0.964 1.00 86.31 101 GLN A N 1
ATOM 786 C CA . GLN A 1 101 ? -5.772 -7.677 -2.238 1.00 86.31 101 GLN A CA 1
ATOM 787 C C . GLN A 1 101 ? -4.244 -7.666 -2.388 1.00 86.31 101 GLN A C 1
ATOM 789 O O . GLN A 1 101 ? -3.739 -7.614 -3.511 1.00 86.31 101 GLN A O 1
ATOM 794 N N . MET A 1 102 ? -3.490 -7.746 -1.286 1.00 88.69 102 MET A N 1
ATOM 795 C CA . MET A 1 102 ? -2.027 -7.641 -1.293 1.00 88.69 102 MET A CA 1
ATOM 796 C C . MET A 1 102 ? -1.362 -8.721 -2.146 1.00 88.69 102 MET A C 1
ATOM 798 O O . MET A 1 102 ? -0.460 -8.407 -2.919 1.00 88.69 102 MET A O 1
ATOM 802 N N . GLY A 1 103 ? -1.799 -9.977 -2.025 1.00 91.75 103 GLY A N 1
ATOM 803 C CA . GLY A 1 103 ? -1.231 -11.091 -2.791 1.00 91.75 103 GLY A CA 1
ATOM 804 C C . GLY A 1 103 ? -1.362 -10.878 -4.305 1.00 91.75 103 GLY A C 1
ATOM 805 O O . GLY A 1 103 ? -0.341 -10.747 -4.985 1.00 91.75 103 GLY A O 1
ATOM 806 N N . PRO A 1 104 ? -2.594 -10.781 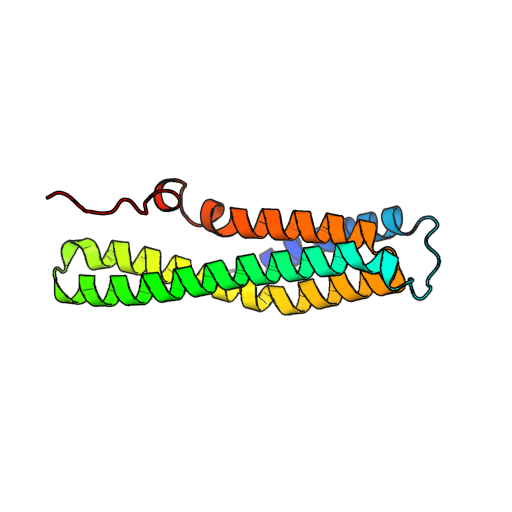-4.842 1.00 90.62 104 PRO A N 1
ATOM 807 C CA . PRO A 1 104 ? -2.824 -10.536 -6.265 1.00 90.62 104 PRO A CA 1
ATOM 808 C C . PRO A 1 104 ? -2.142 -9.261 -6.781 1.00 90.62 104 PRO A C 1
ATOM 810 O O . PRO A 1 104 ? -1.572 -9.266 -7.876 1.00 90.62 104 PRO A O 1
ATOM 813 N N . PHE A 1 105 ? -2.150 -8.180 -5.995 1.00 89.75 105 PHE A N 1
ATOM 814 C CA . PHE A 1 105 ? -1.516 -6.917 -6.370 1.00 89.75 105 PHE A CA 1
ATOM 815 C C . PHE A 1 105 ? 0.009 -7.037 -6.479 1.00 89.75 105 PHE A C 1
ATOM 817 O O . PHE A 1 105 ? 0.575 -6.712 -7.522 1.00 89.75 105 PHE A O 1
ATOM 824 N N . LEU A 1 106 ? 0.686 -7.533 -5.438 1.00 91.31 106 LEU A N 1
ATOM 825 C CA . LEU A 1 106 ? 2.146 -7.634 -5.446 1.00 91.31 106 LEU A CA 1
ATOM 826 C C . LEU A 1 106 ? 2.620 -8.604 -6.526 1.00 91.31 106 LEU A C 1
ATOM 828 O O . LEU A 1 106 ? 3.537 -8.270 -7.273 1.00 91.31 106 LEU A O 1
ATOM 832 N N . VAL A 1 107 ? 1.972 -9.762 -6.668 1.00 92.56 107 VAL A N 1
ATOM 833 C CA . VAL A 1 107 ? 2.345 -10.739 -7.700 1.00 92.56 107 VAL A CA 1
ATOM 834 C C . VAL A 1 107 ? 2.181 -10.139 -9.097 1.00 92.56 107 VAL A C 1
ATOM 836 O O . VAL A 1 107 ? 3.115 -10.195 -9.893 1.00 92.56 107 VAL A O 1
ATOM 839 N N . SER A 1 108 ? 1.041 -9.513 -9.402 1.00 89.44 108 SER A N 1
ATOM 840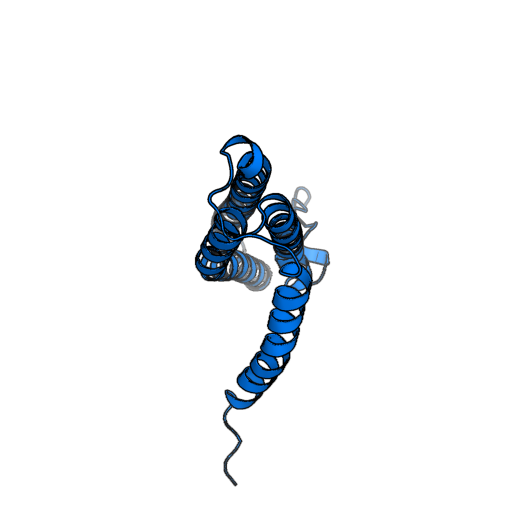 C CA . SER A 1 108 ? 0.816 -8.912 -10.726 1.00 89.44 108 SER A CA 1
ATOM 841 C C . SER A 1 108 ? 1.768 -7.748 -11.017 1.00 89.44 108 SER A C 1
ATOM 843 O O . SER A 1 108 ? 2.326 -7.681 -12.115 1.00 89.44 108 SER A O 1
ATOM 845 N N . MET A 1 109 ? 2.026 -6.880 -10.035 1.00 91.31 109 MET A N 1
ATOM 846 C CA . MET A 1 109 ? 2.969 -5.767 -10.157 1.00 91.31 109 MET A CA 1
ATOM 847 C C . MET A 1 109 ? 4.394 -6.270 -10.423 1.00 91.31 109 MET A C 1
ATOM 849 O O . MET A 1 109 ? 5.060 -5.771 -11.332 1.00 91.31 109 MET A O 1
ATOM 853 N N . TRP A 1 110 ? 4.852 -7.283 -9.680 1.00 91.38 110 TRP A N 1
ATOM 854 C CA . TRP A 1 110 ? 6.187 -7.858 -9.852 1.00 91.38 110 TRP A CA 1
ATOM 855 C C . TRP A 1 110 ? 6.344 -8.619 -11.164 1.00 91.38 110 TRP A C 1
ATOM 857 O O . TRP A 1 110 ? 7.367 -8.456 -11.830 1.00 91.38 110 TRP A O 1
ATOM 867 N N . MET A 1 111 ? 5.335 -9.381 -11.584 1.00 89.44 111 MET A N 1
ATOM 868 C CA . MET A 1 111 ? 5.340 -10.050 -12.888 1.00 89.44 111 MET A CA 1
ATOM 869 C C . MET A 1 111 ? 5.394 -9.026 -14.028 1.00 89.44 111 MET A C 1
ATOM 871 O O . MET A 1 111 ? 6.237 -9.118 -14.920 1.00 89.44 111 MET A O 1
ATOM 875 N N . TYR A 1 112 ? 4.550 -7.997 -13.976 1.00 86.88 112 TYR A N 1
ATOM 876 C CA . TYR A 1 112 ? 4.520 -6.959 -15.002 1.00 86.88 112 TYR A CA 1
ATOM 877 C C . TYR A 1 112 ? 5.824 -6.134 -15.030 1.00 86.88 112 TYR A C 1
ATOM 879 O O . TYR A 1 112 ? 6.361 -5.849 -16.103 1.00 86.88 112 TYR A O 1
ATOM 887 N N . GLY A 1 113 ? 6.388 -5.808 -13.864 1.00 87.25 113 GLY A N 1
ATOM 888 C CA . GLY A 1 113 ? 7.659 -5.090 -13.769 1.00 87.25 113 GLY A CA 1
ATOM 889 C C . GLY A 1 113 ? 8.861 -5.900 -14.256 1.00 87.25 113 GLY A C 1
ATOM 890 O O . GLY A 1 113 ? 9.706 -5.360 -14.966 1.00 87.25 113 GLY A O 1
ATOM 891 N N . SER A 1 114 ? 8.906 -7.196 -13.937 1.00 86.44 114 SER A N 1
ATOM 892 C CA . SER A 1 114 ? 10.041 -8.068 -14.275 1.00 86.44 114 SER A CA 1
ATOM 893 C C . SER A 1 114 ? 10.099 -8.434 -15.756 1.00 86.44 114 SER A C 1
ATOM 895 O O . SER A 1 114 ? 11.192 -8.581 -16.302 1.00 86.44 114 SER A O 1
ATOM 897 N N . PHE A 1 115 ? 8.937 -8.589 -16.403 1.00 83.38 115 PHE A N 1
ATOM 898 C CA . PHE A 1 115 ? 8.855 -9.113 -17.770 1.00 83.38 115 PHE A CA 1
ATOM 899 C C . PHE A 1 115 ? 8.458 -8.078 -18.823 1.00 83.38 115 PHE A C 1
ATOM 901 O O . PHE A 1 115 ? 8.743 -8.295 -19.999 1.00 83.38 115 PHE A O 1
ATOM 908 N N . VAL A 1 116 ? 7.815 -6.969 -18.435 1.00 84.88 116 VAL A N 1
ATOM 909 C CA . VAL A 1 116 ? 7.266 -5.993 -19.390 1.00 84.88 116 VAL A CA 1
ATOM 910 C C . VAL A 1 116 ? 7.920 -4.626 -19.226 1.00 84.88 116 VAL A C 1
ATOM 912 O O . VAL A 1 116 ? 8.702 -4.203 -20.081 1.00 84.88 116 VAL A O 1
ATOM 915 N N . ASN A 1 117 ? 7.603 -3.906 -18.147 1.00 85.06 117 ASN A N 1
ATOM 916 C CA . ASN A 1 117 ? 8.108 -2.551 -17.939 1.00 85.06 117 ASN A CA 1
ATOM 917 C C . ASN A 1 117 ? 8.092 -2.156 -16.449 1.00 85.06 117 ASN A C 1
ATOM 919 O O . ASN A 1 117 ? 7.017 -1.891 -15.901 1.00 85.06 117 ASN A O 1
ATOM 923 N N . PRO A 1 118 ? 9.261 -2.041 -15.797 1.00 87.94 118 PRO A N 1
ATOM 924 C CA . PRO A 1 118 ? 9.340 -1.782 -14.364 1.00 87.94 118 PRO A CA 1
ATOM 925 C C . PRO A 1 118 ? 8.926 -0.357 -13.990 1.00 87.94 118 PRO A C 1
ATOM 927 O O . PRO A 1 118 ? 8.340 -0.151 -12.931 1.00 87.94 118 PRO A O 1
ATOM 930 N N . VAL A 1 119 ? 9.140 0.623 -14.872 1.00 87.25 119 VAL A N 1
ATOM 931 C CA . VAL A 1 119 ? 8.734 2.017 -14.633 1.00 87.25 119 VAL A CA 1
ATOM 932 C C . VAL A 1 119 ? 7.212 2.138 -14.645 1.00 87.25 119 VAL A C 1
ATOM 934 O O . VAL A 1 119 ? 6.626 2.703 -13.725 1.00 87.25 119 VAL A O 1
ATOM 937 N N . ARG A 1 120 ? 6.546 1.560 -15.651 1.00 85.75 120 ARG A N 1
ATOM 938 C CA . ARG A 1 120 ? 5.076 1.561 -15.723 1.00 85.75 120 ARG A CA 1
ATOM 939 C C . ARG A 1 120 ? 4.458 0.753 -14.585 1.00 85.75 120 ARG A C 1
ATOM 941 O O . ARG A 1 120 ? 3.468 1.197 -14.012 1.00 85.75 120 ARG A O 1
ATOM 948 N N . ALA A 1 121 ? 5.066 -0.379 -14.224 1.00 87.69 121 ALA A N 1
ATOM 949 C CA . ALA A 1 121 ? 4.666 -1.166 -13.061 1.00 87.69 121 ALA A CA 1
ATOM 950 C C . ALA A 1 121 ? 4.718 -0.332 -11.773 1.00 87.69 121 ALA A C 1
ATOM 952 O O . ALA A 1 121 ? 3.758 -0.320 -11.006 1.00 87.69 121 ALA A O 1
ATOM 953 N N . ALA A 1 122 ? 5.807 0.416 -11.572 1.00 89.94 122 ALA A N 1
ATOM 954 C CA . ALA A 1 122 ? 5.980 1.276 -10.409 1.00 89.94 122 ALA A CA 1
ATOM 955 C C . ALA A 1 122 ? 4.960 2.422 -10.371 1.00 89.94 122 ALA A C 1
ATOM 957 O O . ALA A 1 122 ? 4.409 2.684 -9.305 1.00 89.94 122 ALA A O 1
ATOM 958 N N . VAL A 1 123 ? 4.663 3.061 -11.512 1.00 89.19 123 VAL A N 1
ATOM 959 C CA . VAL A 1 123 ? 3.648 4.128 -11.609 1.00 89.19 123 VAL A CA 1
ATOM 960 C C . VAL A 1 123 ? 2.252 3.590 -11.294 1.00 89.19 123 VAL A C 1
ATOM 962 O O . VAL A 1 123 ? 1.562 4.148 -10.443 1.00 89.19 123 VAL A O 1
ATOM 965 N N . LEU A 1 124 ? 1.839 2.487 -11.927 1.00 88.31 124 LEU A N 1
ATOM 966 C CA . LEU A 1 124 ? 0.534 1.867 -11.666 1.00 88.31 124 LEU A CA 1
ATOM 967 C C . LEU A 1 124 ? 0.420 1.381 -10.217 1.00 88.31 124 LEU A C 1
ATOM 969 O O . LEU A 1 124 ? -0.619 1.553 -9.573 1.00 88.31 124 LEU A O 1
ATOM 973 N N . GLY A 1 125 ? 1.503 0.825 -9.675 1.00 89.62 125 GLY A N 1
ATOM 974 C CA . GLY A 1 125 ? 1.558 0.431 -8.278 1.00 89.62 125 GLY A CA 1
ATOM 975 C C . GLY A 1 125 ? 1.483 1.630 -7.327 1.00 89.62 125 GLY A C 1
ATOM 976 O O . GLY A 1 125 ? 0.750 1.569 -6.347 1.00 89.62 125 GLY A O 1
ATOM 977 N N . ALA A 1 126 ? 2.141 2.751 -7.634 1.00 89.50 126 ALA A N 1
ATOM 978 C CA . ALA A 1 126 ? 2.066 3.974 -6.831 1.00 89.50 126 ALA A CA 1
ATOM 979 C C . ALA A 1 126 ? 0.653 4.581 -6.839 1.00 89.50 126 ALA A C 1
ATOM 981 O O . ALA A 1 126 ? 0.152 4.986 -5.790 1.00 89.50 126 ALA A O 1
ATOM 982 N N . VAL A 1 127 ? -0.029 4.577 -7.991 1.00 89.31 127 VAL A N 1
ATOM 983 C CA . VAL A 1 127 ? -1.447 4.972 -8.091 1.00 89.31 127 VAL A CA 1
ATOM 984 C C . VAL A 1 127 ? -2.327 4.069 -7.223 1.00 89.31 127 VAL A C 1
ATOM 986 O O . VAL A 1 127 ? -3.195 4.569 -6.505 1.00 89.31 127 VAL A O 1
ATOM 989 N N . SER A 1 128 ? -2.065 2.760 -7.235 1.00 85.69 128 SER A N 1
ATOM 990 C CA . SER A 1 128 ? -2.785 1.776 -6.415 1.00 85.69 128 SER A CA 1
ATOM 991 C C . SER A 1 128 ? -2.566 2.010 -4.915 1.00 85.69 128 SER A C 1
ATOM 993 O O . SER A 1 128 ? -3.515 1.993 -4.135 1.00 85.69 128 SER A O 1
ATOM 995 N N . VAL A 1 129 ? -1.330 2.315 -4.499 1.00 89.25 129 VAL A N 1
ATOM 996 C CA . VAL A 1 129 ? -1.013 2.718 -3.117 1.00 89.25 129 VAL A CA 1
ATOM 997 C C . VAL A 1 129 ? -1.761 3.999 -2.739 1.00 89.25 129 VAL A C 1
ATOM 999 O O . VAL A 1 129 ? -2.336 4.074 -1.655 1.00 89.25 129 VAL A O 1
ATOM 1002 N N . GLY A 1 130 ? -1.821 4.986 -3.636 1.00 86.88 130 GLY A N 1
ATOM 1003 C CA . GLY A 1 130 ? -2.597 6.210 -3.424 1.00 86.88 130 GLY A CA 1
ATOM 1004 C C . GLY A 1 130 ? -4.088 5.936 -3.211 1.00 86.88 130 GLY A C 1
ATOM 1005 O O . GLY A 1 130 ? -4.691 6.469 -2.281 1.00 86.88 130 GLY A O 1
ATOM 1006 N N . THR A 1 131 ? -4.680 5.042 -4.005 1.00 85.31 131 THR A N 1
ATOM 1007 C CA . THR A 1 131 ? -6.083 4.627 -3.820 1.00 85.31 131 THR A CA 1
ATOM 1008 C C . THR A 1 131 ? -6.283 3.884 -2.504 1.00 85.31 131 THR A C 1
ATOM 1010 O O . THR A 1 131 ? -7.293 4.082 -1.831 1.00 85.31 131 THR A O 1
ATOM 1013 N N . LEU A 1 132 ? -5.302 3.083 -2.091 1.00 84.31 132 LEU A N 1
ATOM 1014 C CA . LEU A 1 132 ? -5.329 2.374 -0.819 1.00 84.31 132 LEU A CA 1
ATOM 1015 C C . LEU A 1 132 ? -5.293 3.339 0.377 1.00 84.31 132 LEU A C 1
ATOM 1017 O O . LEU A 1 132 ? -6.035 3.138 1.332 1.00 84.31 132 LEU A O 1
ATOM 1021 N N . ILE A 1 133 ? -4.516 4.424 0.306 1.00 85.06 133 ILE A N 1
ATOM 1022 C CA . ILE A 1 133 ? -4.500 5.492 1.325 1.00 85.06 133 ILE A CA 1
ATOM 1023 C C . ILE A 1 133 ? -5.860 6.197 1.416 1.00 85.06 133 ILE A C 1
ATOM 1025 O O . ILE A 1 133 ? -6.306 6.534 2.512 1.00 85.06 133 ILE A O 1
ATOM 1029 N N . LEU A 1 134 ? -6.535 6.399 0.282 1.00 82.00 134 LEU A N 1
ATOM 1030 C CA . LEU A 1 134 ? -7.869 7.006 0.227 1.00 82.00 134 LEU A CA 1
ATOM 1031 C C . LEU A 1 134 ? -8.986 6.038 0.650 1.00 82.00 134 LEU A C 1
ATOM 1033 O O . LEU A 1 134 ? -10.075 6.477 1.021 1.00 82.00 134 LEU A O 1
ATOM 1037 N N . TYR A 1 135 ? -8.725 4.731 0.659 1.00 73.25 135 TYR A N 1
ATOM 1038 C CA . TYR A 1 135 ? -9.713 3.694 0.961 1.00 73.25 135 TYR A CA 1
ATOM 1039 C C . TYR A 1 135 ? -10.453 3.884 2.302 1.00 73.25 135 TYR A C 1
ATOM 1041 O O . TYR A 1 135 ? -11.686 3.807 2.324 1.00 73.25 135 TYR A O 1
ATOM 1049 N N . PRO A 1 136 ? -9.781 4.198 3.430 1.00 68.69 136 PRO A N 1
ATOM 1050 C CA . PRO A 1 136 ? -10.461 4.451 4.695 1.00 68.69 136 PRO A CA 1
ATOM 1051 C C . PRO A 1 136 ? -11.298 5.736 4.660 1.00 68.69 136 PRO A C 1
ATOM 1053 O O . PRO A 1 136 ? -12.298 5.810 5.368 1.00 68.69 136 PRO A O 1
ATOM 1056 N N . VAL A 1 137 ? -10.922 6.732 3.847 1.00 67.00 137 VAL A N 1
ATOM 1057 C CA . VAL A 1 137 ? -11.676 7.991 3.662 1.00 67.00 137 VAL A CA 1
ATOM 1058 C C . VAL A 1 137 ? -12.958 7.741 2.875 1.00 67.00 137 VAL A C 1
ATOM 1060 O O . VAL A 1 137 ? -13.985 8.348 3.142 1.00 67.00 137 VAL A O 1
ATOM 1063 N N . GLN A 1 138 ? -12.921 6.827 1.910 1.00 63.09 138 GLN A N 1
ATOM 1064 C CA . GLN A 1 138 ? -14.095 6.504 1.107 1.00 63.09 138 GLN A CA 1
ATOM 1065 C C . GLN A 1 138 ? -15.111 5.654 1.887 1.00 63.09 138 GLN A C 1
ATOM 1067 O O . GLN A 1 138 ? -16.316 5.787 1.682 1.00 63.09 138 GLN A O 1
ATOM 1072 N N . TRP A 1 139 ? -14.636 4.805 2.807 1.00 58.53 139 TRP A N 1
ATOM 1073 C CA . TRP A 1 139 ? -15.486 3.934 3.632 1.00 58.53 139 TRP A CA 1
ATOM 1074 C C . TRP A 1 139 ? -15.863 4.507 5.003 1.00 58.53 139 TRP A C 1
ATOM 1076 O O . TRP A 1 139 ? -16.803 4.025 5.636 1.00 58.53 139 TRP A O 1
ATOM 1086 N N . SER A 1 140 ? -15.160 5.533 5.478 1.00 53.19 140 SER A N 1
ATOM 1087 C CA . SER A 1 140 ? -15.576 6.320 6.634 1.00 53.19 140 SER A CA 1
ATOM 1088 C C . SER A 1 140 ? -16.008 7.687 6.133 1.00 53.19 140 SER A C 1
ATOM 1090 O O . SER A 1 140 ? -15.184 8.428 5.622 1.00 53.19 140 SER A O 1
ATOM 1092 N N . GLN A 1 141 ? -17.300 8.020 6.238 1.00 51.91 141 GLN A N 1
ATOM 1093 C CA . GLN A 1 141 ? -17.779 9.379 5.963 1.00 51.91 141 GLN A CA 1
ATOM 1094 C C . GLN A 1 141 ? -16.781 10.375 6.578 1.00 51.91 141 GLN A C 1
ATOM 1096 O O . GLN A 1 141 ? -16.521 10.266 7.777 1.00 51.91 141 GLN A O 1
ATOM 1101 N N . LEU A 1 142 ? -16.196 11.239 5.732 1.00 42.62 142 LEU A N 1
ATOM 1102 C CA . LEU A 1 142 ? -15.044 12.165 5.872 1.00 42.62 142 LEU A CA 1
ATOM 1103 C C . LEU A 1 142 ? -14.651 12.692 7.272 1.00 42.62 142 LEU A C 1
ATOM 1105 O O . LEU A 1 142 ? -13.527 13.136 7.482 1.00 42.62 142 LEU A O 1
ATOM 1109 N N . VAL A 1 143 ? -15.543 12.622 8.248 1.00 42.53 143 VAL A N 1
ATOM 1110 C CA . VAL A 1 143 ? -15.397 13.079 9.628 1.00 42.53 143 VAL A CA 1
ATOM 1111 C C . VAL A 1 143 ? -14.494 12.163 10.475 1.00 42.53 143 VAL A C 1
ATOM 1113 O O . VAL A 1 143 ? -13.872 12.634 11.420 1.00 42.53 143 VAL A O 1
ATOM 1116 N N . ALA A 1 144 ? -14.344 10.871 10.159 1.00 42.81 144 ALA A N 1
ATOM 1117 C CA . ALA A 1 144 ? -13.556 9.954 11.004 1.00 42.81 144 ALA A CA 1
ATOM 1118 C C . ALA A 1 144 ? -12.046 9.911 10.688 1.00 42.81 144 ALA A C 1
ATOM 1120 O O . ALA A 1 144 ? -11.283 9.332 11.461 1.00 42.81 144 ALA A O 1
ATOM 1121 N N . PHE A 1 145 ? -11.603 10.508 9.576 1.00 43.69 145 PHE A N 1
ATOM 1122 C CA . PHE A 1 145 ? -10.194 10.479 9.159 1.00 43.69 145 PHE A CA 1
ATOM 1123 C C . PHE A 1 145 ? -9.325 11.493 9.922 1.00 43.69 145 PHE A C 1
ATOM 1125 O O . PHE A 1 145 ? -8.137 11.266 10.125 1.00 43.69 145 PHE A O 1
ATOM 1132 N N . VAL A 1 146 ? -9.937 12.582 10.400 1.00 44.41 146 VAL A N 1
ATOM 1133 C CA . VAL A 1 146 ? -9.265 13.642 11.171 1.00 44.41 146 VAL A CA 1
ATOM 1134 C C . VAL A 1 146 ? -9.446 13.448 12.680 1.00 44.41 146 VAL A C 1
ATOM 1136 O O . VAL A 1 146 ? -8.634 13.925 13.468 1.00 44.41 146 VAL A O 1
ATOM 1139 N N . LEU A 1 147 ? -10.457 12.688 13.115 1.00 43.00 147 LEU A N 1
ATOM 1140 C CA . LEU A 1 147 ? -10.774 12.534 14.535 1.00 43.00 147 LEU A CA 1
ATOM 1141 C C . LEU A 1 147 ? -9.966 11.419 15.230 1.00 43.00 147 LEU A C 1
ATOM 1143 O O . LEU A 1 147 ? -10.485 10.653 16.036 1.00 43.00 147 LEU A O 1
ATOM 1147 N N . VAL A 1 148 ? -8.643 11.486 15.069 1.00 43.91 148 VAL A N 1
ATOM 1148 C CA . VAL A 1 148 ? -7.778 11.684 16.244 1.00 43.91 148 VAL A CA 1
ATOM 1149 C C . VAL A 1 148 ? -8.072 13.093 16.793 1.00 43.91 148 VAL A C 1
ATOM 1151 O O . VAL A 1 148 ? -7.223 13.970 16.835 1.00 43.91 148 VAL A O 1
ATOM 1154 N N . HIS A 1 149 ? -9.317 13.353 17.189 1.00 43.41 149 HIS A N 1
ATOM 1155 C CA . HIS A 1 149 ? 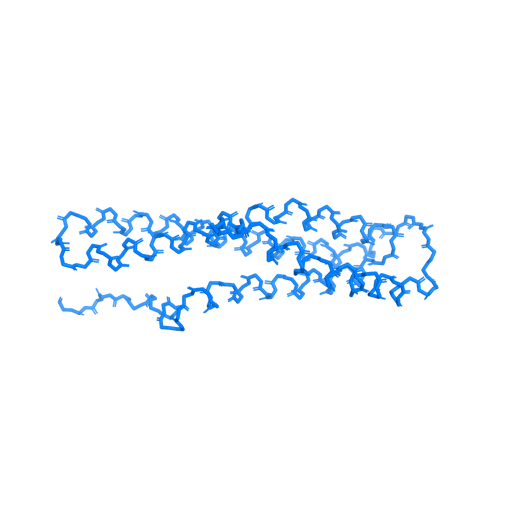-9.588 14.337 18.215 1.00 43.41 149 HIS A CA 1
ATOM 1156 C C . HIS A 1 149 ? -9.511 13.519 19.482 1.00 43.41 149 HIS A C 1
ATOM 1158 O O . HIS A 1 149 ? -10.443 12.809 19.857 1.00 43.41 149 HIS A O 1
ATOM 1164 N N . PHE A 1 150 ? -8.322 13.556 20.070 1.00 35.09 150 PHE A N 1
ATOM 1165 C CA . PHE A 1 150 ? -8.172 13.467 21.506 1.00 35.09 150 PHE A CA 1
ATOM 1166 C C . PHE A 1 150 ? -9.406 14.076 22.190 1.00 35.09 150 PHE A C 1
ATOM 1168 O O . PHE A 1 150 ? -9.620 15.279 22.046 1.00 35.09 150 PHE A O 1
ATOM 1175 N N . PRO A 1 151 ? -10.192 13.322 22.971 1.00 35.75 151 PRO A N 1
ATOM 1176 C CA . PRO A 1 151 ? -10.902 13.932 24.074 1.00 35.75 151 PRO A CA 1
ATOM 1177 C C . PRO A 1 151 ? -9.854 14.148 25.175 1.00 35.75 151 PRO A C 1
ATOM 1179 O O . PRO A 1 151 ? -9.724 13.357 26.105 1.00 35.75 151 PRO A O 1
ATOM 1182 N N . PHE A 1 152 ? -9.016 15.170 25.010 1.00 42.62 152 PHE A N 1
ATOM 1183 C CA . PHE A 1 152 ? -8.543 15.945 26.152 1.00 42.62 152 PHE A CA 1
ATOM 1184 C C . PHE A 1 152 ? -9.520 17.118 26.242 1.00 42.62 152 PHE A C 1
ATOM 1186 O O . PHE A 1 152 ? -9.733 17.768 25.224 1.00 42.62 152 PHE A O 1
ATOM 1193 N N . SER A 1 153 ? -10.089 17.362 27.429 1.00 39.56 153 SER A N 1
ATOM 1194 C CA . SER A 1 153 ? -11.252 18.231 27.711 1.00 39.56 153 SER A CA 1
ATOM 1195 C C . SER A 1 153 ? -12.585 17.581 27.284 1.00 39.56 153 SER A C 1
ATOM 1197 O O . SER A 1 153 ? -12.841 17.445 26.094 1.00 39.56 153 SER A O 1
ATOM 1199 N N . GLN A 1 154 ? -13.481 17.139 28.172 1.00 35.72 154 GLN A N 1
ATOM 1200 C CA . GLN A 1 154 ? -13.768 17.536 29.560 1.00 35.72 154 GLN A CA 1
ATOM 1201 C C . GLN A 1 154 ? -13.946 16.328 30.483 1.00 35.72 154 GLN A C 1
ATOM 1203 O O . GLN A 1 154 ? -14.445 15.286 29.999 1.00 35.72 154 GLN A O 1
#